Protein AF-A0A3D9C1T2-F1 (afdb_monomer_lite)

Radius of gyration: 15.97 Å; chains: 1; bounding box: 29×22×56 Å

pLDDT: mean 87.57, std 9.27, range [46.09, 96.06]

Foldseek 3Di:
DDCDPVNLVVQQVVQDDPPQDLLSSLLSCVVVVDDLVSSLVSCCVPVVVPDPSVRSNVSSQCRVSPVVSNVVSVVVVVVVVVVVVVVVVD

Structure (mmCIF, N/CA/C/O backbone):
data_AF-A0A3D9C1T2-F1
#
_entry.id   AF-A0A3D9C1T2-F1
#
loop_
_atom_site.group_PDB
_atom_site.id
_atom_site.type_symbol
_atom_site.label_atom_id
_atom_site.label_alt_id
_atom_site.label_comp_id
_atom_site.label_asym_id
_atom_site.label_entity_id
_atom_site.label_seq_id
_atom_site.pdbx_PDB_ins_code
_atom_site.Cartn_x
_atom_site.Cartn_y
_atom_site.Cartn_z
_atom_site.occupancy
_atom_site.B_iso_or_equiv
_atom_site.auth_seq_id
_atom_site.auth_comp_id
_atom_site.auth_asym_id
_atom_site.auth_atom_id
_atom_site.pdbx_PDB_model_num
ATOM 1 N N . MET A 1 1 ? 9.584 -11.382 19.705 1.00 55.72 1 MET A N 1
ATOM 2 C CA . MET A 1 1 ? 8.117 -11.440 19.842 1.00 55.72 1 MET A CA 1
ATOM 3 C C . MET A 1 1 ? 7.595 -11.764 18.457 1.00 55.72 1 MET A C 1
ATOM 5 O O . MET A 1 1 ? 7.886 -10.995 17.548 1.00 55.72 1 MET A O 1
ATOM 9 N N . GLU A 1 2 ? 6.996 -12.936 18.250 1.00 73.06 2 GLU A N 1
ATOM 10 C CA . GLU A 1 2 ? 6.391 -13.258 16.950 1.00 73.06 2 GLU A CA 1
ATOM 11 C C . GLU A 1 2 ? 5.193 -12.333 16.716 1.00 73.06 2 GLU A C 1
ATOM 13 O O . GLU A 1 2 ? 4.382 -12.127 17.619 1.00 73.06 2 GLU A O 1
ATOM 18 N N . ARG A 1 3 ? 5.119 -11.730 15.525 1.00 83.62 3 ARG A N 1
ATOM 19 C CA . ARG A 1 3 ? 3.970 -10.921 15.107 1.00 83.62 3 ARG A CA 1
ATOM 20 C C . ARG A 1 3 ? 2.823 -11.881 14.786 1.00 83.62 3 ARG A C 1
ATOM 22 O O . ARG A 1 3 ? 2.915 -12.636 13.824 1.00 83.62 3 ARG A O 1
ATOM 29 N N . ASN A 1 4 ? 1.789 -11.882 15.621 1.00 86.56 4 ASN A N 1
ATOM 30 C CA . ASN A 1 4 ? 0.601 -12.727 15.486 1.00 86.56 4 ASN A CA 1
ATOM 31 C C . ASN A 1 4 ? -0.606 -11.915 14.973 1.00 86.56 4 ASN A C 1
ATOM 33 O O . ASN A 1 4 ? -0.512 -10.706 14.764 1.00 86.56 4 ASN A O 1
ATOM 37 N N . ASP A 1 5 ? -1.750 -12.570 14.768 1.00 86.50 5 ASP A N 1
ATOM 38 C CA . ASP A 1 5 ? -2.957 -11.912 14.246 1.00 86.50 5 ASP A CA 1
ATOM 39 C C . ASP A 1 5 ? -3.454 -10.754 15.125 1.00 86.50 5 ASP A C 1
ATOM 41 O O . ASP A 1 5 ? -3.850 -9.717 14.595 1.00 86.50 5 ASP A O 1
ATOM 45 N N . GLU A 1 6 ? -3.382 -10.899 16.450 1.00 89.19 6 GLU A N 1
ATOM 46 C CA . GLU A 1 6 ? -3.785 -9.858 17.407 1.00 89.19 6 GLU A CA 1
ATOM 47 C C . GLU A 1 6 ? -2.917 -8.601 17.280 1.00 89.19 6 GLU A C 1
ATOM 49 O O . GLU A 1 6 ? -3.424 -7.477 17.306 1.00 89.19 6 GLU A O 1
ATOM 54 N N . TYR A 1 7 ? -1.606 -8.781 17.088 1.00 89.94 7 TYR A N 1
ATOM 55 C CA . TYR A 1 7 ? -0.695 -7.679 16.806 1.00 89.94 7 TYR A CA 1
ATOM 56 C C . TYR A 1 7 ? -1.119 -6.926 15.540 1.00 89.94 7 TYR A C 1
ATOM 58 O O . TYR A 1 7 ? -1.260 -5.703 15.573 1.00 89.94 7 TYR A O 1
ATOM 66 N N . PHE A 1 8 ? -1.371 -7.642 14.443 1.00 89.12 8 PHE A N 1
ATOM 67 C CA . PHE A 1 8 ? -1.760 -7.023 13.178 1.00 89.12 8 PHE A CA 1
ATOM 68 C C . PHE A 1 8 ? -3.085 -6.258 13.268 1.00 89.12 8 PHE A C 1
ATOM 70 O O . PHE A 1 8 ? -3.171 -5.143 12.751 1.00 89.12 8 PHE A O 1
ATOM 77 N N . ASP A 1 9 ? -4.087 -6.809 13.957 1.00 90.00 9 ASP A N 1
ATOM 78 C CA . ASP A 1 9 ? -5.359 -6.112 14.169 1.00 90.00 9 ASP A CA 1
ATOM 79 C C . ASP A 1 9 ? -5.168 -4.835 14.997 1.00 90.00 9 ASP A C 1
ATOM 81 O O . ASP A 1 9 ? -5.655 -3.776 14.605 1.00 90.00 9 ASP A O 1
ATOM 85 N N . SER A 1 10 ? -4.376 -4.892 16.076 1.00 90.38 10 SER A N 1
ATOM 86 C CA . SER A 1 10 ? -4.096 -3.707 16.899 1.00 90.38 10 SER A CA 1
ATOM 87 C C . SER A 1 10 ? -3.382 -2.591 16.128 1.00 90.38 10 SER A C 1
ATOM 89 O O . SER A 1 10 ? -3.689 -1.413 16.314 1.00 90.38 10 SER A O 1
ATOM 91 N N . VAL A 1 11 ? -2.455 -2.949 15.230 1.00 89.00 11 VAL A N 1
ATOM 92 C CA . VAL A 1 11 ? -1.777 -1.986 14.355 1.00 89.00 11 VAL A CA 1
ATOM 93 C C . VAL A 1 11 ? -2.783 -1.354 13.404 1.00 89.00 11 VAL A C 1
ATOM 95 O O . VAL A 1 11 ? -2.806 -0.132 13.284 1.00 89.00 11 VAL A O 1
ATOM 98 N N . PHE A 1 12 ? -3.627 -2.161 12.755 1.00 88.56 12 PHE A N 1
ATOM 99 C CA . PHE A 1 12 ? -4.618 -1.657 11.808 1.00 88.56 12 PHE A CA 1
ATOM 100 C C . PHE A 1 12 ? -5.585 -0.675 12.469 1.00 88.56 12 PHE A C 1
ATOM 102 O O . PHE A 1 12 ? -5.773 0.430 11.967 1.00 88.56 12 PHE A O 1
ATOM 109 N N . ASP A 1 13 ? -6.146 -1.048 13.618 1.00 89.75 13 ASP A N 1
ATOM 110 C CA . ASP A 1 13 ? -7.127 -0.230 14.334 1.00 89.75 13 ASP A CA 1
ATOM 111 C C . ASP A 1 13 ? -6.516 1.075 14.875 1.00 89.75 13 ASP A C 1
ATOM 113 O O . ASP A 1 13 ? -7.215 2.076 15.021 1.00 89.75 13 ASP A O 1
ATOM 117 N N . LYS A 1 14 ? -5.199 1.101 15.125 1.00 88.81 14 LYS A N 1
ATOM 118 C CA . LYS A 1 14 ? -4.465 2.319 15.497 1.00 88.81 14 LYS A CA 1
ATOM 119 C C . LYS A 1 14 ? -4.334 3.302 14.331 1.00 88.81 14 LYS A C 1
ATOM 121 O O . LYS A 1 14 ? -4.365 4.511 14.556 1.00 88.81 14 LYS A O 1
ATOM 126 N N . VAL A 1 15 ? -4.113 2.804 13.112 1.00 88.50 15 VAL A N 1
ATOM 127 C CA . VAL A 1 15 ? -3.718 3.645 11.967 1.00 88.50 15 VAL A CA 1
ATOM 128 C C . VAL A 1 15 ? -4.832 3.928 10.968 1.00 88.50 15 VAL A C 1
ATOM 130 O O . VAL A 1 15 ? -4.696 4.860 10.175 1.00 88.50 15 VAL A O 1
ATOM 133 N N . TYR A 1 16 ? -5.894 3.123 10.965 1.00 84.38 16 TYR A N 1
ATOM 134 C CA . TYR A 1 16 ? -6.984 3.225 10.006 1.00 84.38 16 TYR A CA 1
ATOM 135 C C . TYR A 1 16 ? -8.216 3.883 10.628 1.00 84.38 16 TYR A C 1
ATOM 137 O O . TYR A 1 16 ? -8.812 3.374 11.576 1.00 84.38 16 TYR A O 1
ATOM 145 N N . THR A 1 17 ? -8.649 4.986 10.026 1.00 82.19 17 THR A N 1
ATOM 146 C CA . THR A 1 17 ? -9.976 5.576 10.234 1.00 82.19 17 THR A CA 1
ATOM 147 C C . THR A 1 17 ? -10.769 5.527 8.927 1.00 82.19 17 THR A C 1
ATOM 149 O O . THR A 1 17 ? -10.188 5.403 7.850 1.00 82.19 17 THR A O 1
ATOM 152 N N . THR A 1 18 ? -12.097 5.667 8.979 1.00 71.69 18 THR A N 1
ATOM 153 C CA . THR A 1 18 ? -12.958 5.664 7.774 1.00 71.69 18 THR A CA 1
ATOM 154 C C . THR A 1 18 ? -12.631 6.766 6.761 1.00 71.69 18 THR A C 1
ATOM 156 O O . THR A 1 18 ? -13.029 6.660 5.607 1.00 71.69 18 THR A O 1
ATOM 159 N N . GLU A 1 19 ? -11.906 7.807 7.171 1.00 77.25 19 GLU A N 1
ATOM 160 C CA . GLU A 1 19 ? -11.459 8.913 6.310 1.00 77.25 19 GLU A CA 1
ATOM 161 C C . GLU A 1 19 ? -10.043 8.698 5.742 1.00 77.25 19 GLU A C 1
ATOM 163 O O . GLU A 1 19 ? -9.560 9.502 4.949 1.00 77.25 19 GLU A O 1
ATOM 168 N N . THR A 1 20 ? -9.357 7.621 6.137 1.00 82.25 20 THR A N 1
ATOM 169 C CA . THR A 1 20 ? -7.976 7.347 5.719 1.00 82.25 20 THR A CA 1
ATOM 170 C C . THR A 1 20 ? -7.945 6.842 4.275 1.00 82.25 20 THR A C 1
ATOM 172 O O . THR A 1 20 ? -8.509 5.790 3.965 1.00 82.25 20 THR A O 1
ATOM 175 N N . SER A 1 21 ? -7.254 7.566 3.387 1.00 90.94 21 SER A N 1
ATOM 176 C CA . SER A 1 21 ? -6.994 7.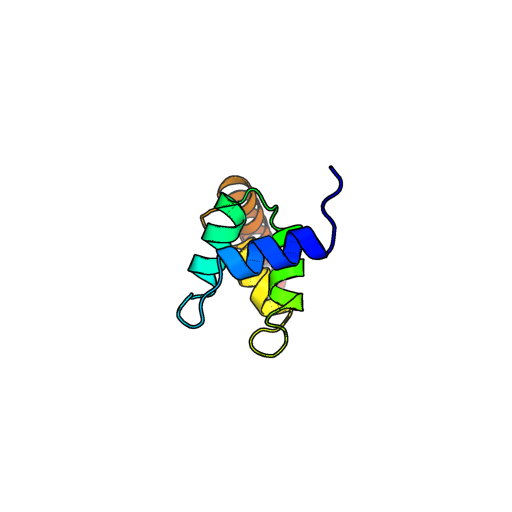102 2.019 1.00 90.94 21 SER A CA 1
ATOM 177 C C . SER A 1 21 ? -6.055 5.890 2.011 1.00 90.94 21 SER A C 1
ATOM 179 O O . SER A 1 21 ? -5.292 5.672 2.954 1.00 90.94 21 SER A O 1
ATOM 181 N N . LEU A 1 22 ? -6.072 5.102 0.932 1.00 91.31 22 LEU A N 1
ATOM 182 C CA . LEU A 1 22 ? -5.206 3.925 0.822 1.00 91.31 22 LEU A CA 1
ATOM 183 C C . LEU A 1 22 ? -3.710 4.291 0.871 1.00 91.31 22 LEU A C 1
ATOM 185 O O . LEU A 1 22 ? -2.944 3.605 1.545 1.00 91.31 22 LEU A O 1
ATOM 189 N 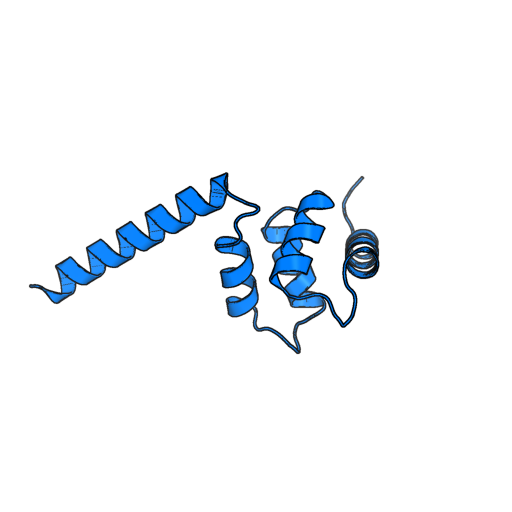N . ASP A 1 23 ? -3.312 5.399 0.240 1.00 92.00 23 ASP A N 1
ATOM 190 C CA . ASP A 1 23 ? -1.932 5.906 0.285 1.00 92.00 23 ASP A CA 1
ATOM 191 C C . ASP A 1 23 ? -1.512 6.274 1.713 1.00 92.00 23 ASP A C 1
ATOM 193 O O . ASP A 1 23 ? -0.434 5.904 2.181 1.00 92.00 23 ASP A O 1
ATOM 197 N N . GLN A 1 24 ? -2.395 6.954 2.448 1.00 92.88 24 GLN A N 1
ATOM 198 C CA . GLN A 1 24 ? -2.108 7.377 3.813 1.00 92.88 24 GLN A CA 1
ATOM 199 C C . GLN A 1 24 ? -2.069 6.195 4.787 1.00 92.88 24 GLN A C 1
ATOM 201 O O . GLN A 1 24 ? -1.232 6.161 5.691 1.00 92.88 24 GLN A O 1
ATOM 206 N N . LEU A 1 25 ? -2.921 5.189 4.572 1.00 94.88 25 LEU A N 1
ATOM 207 C CA . LEU A 1 25 ? -2.863 3.924 5.298 1.00 94.88 25 LEU A CA 1
ATOM 208 C C . LEU A 1 25 ? -1.514 3.229 5.078 1.00 94.88 25 LEU A C 1
ATOM 210 O O . LEU A 1 25 ? -0.867 2.824 6.041 1.00 94.88 25 LEU A O 1
ATOM 214 N N . ILE A 1 26 ? -1.068 3.133 3.826 1.00 95.31 26 ILE A N 1
ATOM 215 C CA . ILE A 1 26 ? 0.219 2.541 3.450 1.00 95.31 26 ILE A CA 1
ATOM 216 C C . ILE A 1 26 ? 1.389 3.240 4.157 1.00 95.31 26 ILE A C 1
ATOM 218 O O . ILE A 1 26 ? 2.232 2.573 4.766 1.00 95.31 26 ILE A O 1
ATOM 222 N N . GLU A 1 27 ? 1.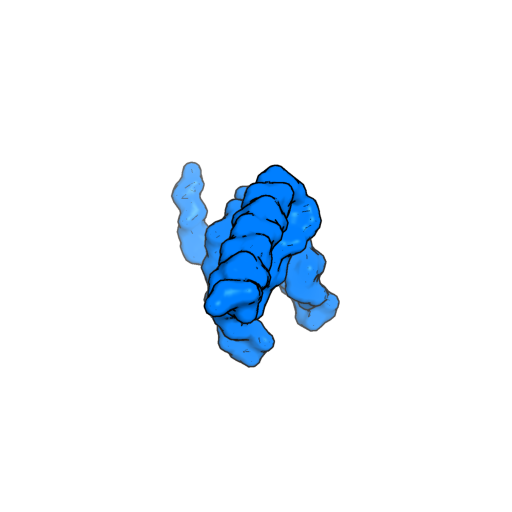416 4.573 4.146 1.00 94.44 27 GLU A N 1
ATOM 223 C CA . GLU A 1 27 ? 2.448 5.331 4.854 1.00 94.44 27 GLU A CA 1
ATOM 224 C C . GLU A 1 27 ? 2.434 5.065 6.360 1.00 94.44 27 GLU A C 1
ATOM 226 O O . GLU A 1 27 ? 3.491 4.904 6.977 1.00 94.44 27 GLU A O 1
ATOM 231 N N . ASN A 1 28 ? 1.247 5.021 6.968 1.00 94.44 28 ASN A N 1
ATOM 232 C CA . ASN A 1 28 ? 1.121 4.780 8.399 1.00 94.44 28 ASN A CA 1
ATOM 233 C C . ASN A 1 28 ? 1.594 3.368 8.775 1.00 94.44 28 ASN A C 1
ATOM 235 O O . ASN A 1 28 ? 2.319 3.217 9.755 1.00 94.44 28 ASN A O 1
ATOM 239 N N . LEU A 1 29 ? 1.289 2.347 7.970 1.00 95.12 29 LEU A N 1
ATOM 240 C CA . LEU A 1 29 ? 1.776 0.981 8.198 1.00 95.12 29 LEU A CA 1
ATOM 241 C C . LEU A 1 29 ? 3.305 0.892 8.106 1.00 95.12 29 LEU A C 1
ATOM 243 O O . LEU A 1 29 ? 3.943 0.235 8.932 1.00 95.12 29 LEU A O 1
ATOM 247 N N . LYS A 1 30 ? 3.920 1.614 7.161 1.00 94.62 30 LYS A N 1
ATOM 248 C CA . LYS A 1 30 ? 5.382 1.723 7.095 1.00 94.62 30 LYS A CA 1
ATOM 249 C C . LYS A 1 30 ? 5.957 2.408 8.339 1.00 94.62 30 LYS A C 1
ATOM 251 O O . LYS A 1 30 ? 6.970 1.940 8.862 1.00 94.62 30 LYS A O 1
ATOM 256 N N . LYS A 1 31 ? 5.322 3.472 8.843 1.00 94.62 31 LYS A N 1
ATOM 257 C CA . LYS A 1 31 ? 5.737 4.156 10.088 1.00 94.62 31 LYS A CA 1
ATOM 258 C C . LYS A 1 31 ? 5.653 3.238 11.312 1.00 94.62 31 LYS A C 1
ATOM 260 O O . LYS A 1 31 ? 6.510 3.329 12.184 1.00 94.62 31 LYS A O 1
ATOM 265 N N . GLU A 1 32 ? 4.699 2.309 11.338 1.00 94.19 32 GLU A N 1
ATOM 266 C CA . GLU A 1 32 ? 4.599 1.258 12.366 1.00 94.19 32 GLU A CA 1
ATOM 267 C C . GLU A 1 32 ? 5.615 0.110 12.177 1.00 94.19 32 GLU A C 1
ATOM 269 O O . GLU A 1 32 ? 5.666 -0.828 12.974 1.00 94.19 32 GLU A O 1
ATOM 274 N N . GLY A 1 33 ? 6.466 0.176 11.149 1.00 93.81 33 GLY A N 1
ATOM 275 C CA . GLY A 1 33 ? 7.551 -0.779 10.929 1.00 93.81 33 GLY A CA 1
ATOM 276 C C . GLY A 1 33 ? 7.116 -2.076 10.246 1.00 93.81 33 GLY A C 1
ATOM 277 O O . GLY A 1 33 ? 7.784 -3.105 10.410 1.00 93.81 33 GLY A O 1
ATOM 278 N N . LEU A 1 34 ? 6.009 -2.053 9.498 1.00 94.44 34 LEU A N 1
ATOM 279 C CA . LEU A 1 34 ? 5.599 -3.177 8.659 1.00 94.44 34 LEU A CA 1
ATOM 280 C C . LEU A 1 34 ? 6.350 -3.162 7.321 1.00 94.44 34 LEU A C 1
ATOM 282 O O . LEU A 1 34 ? 6.669 -2.117 6.741 1.00 94.44 34 LEU A O 1
ATOM 286 N N . SER A 1 35 ? 6.630 -4.361 6.820 1.00 94.31 35 SER A N 1
ATOM 287 C CA . SER A 1 35 ? 7.117 -4.589 5.461 1.00 94.31 35 SER A CA 1
ATOM 288 C C . SER A 1 35 ? 5.997 -4.420 4.424 1.00 94.31 35 SER A C 1
ATOM 290 O O . SER A 1 35 ? 4.812 -4.359 4.764 1.00 94.31 35 SER A O 1
ATOM 292 N N . GLN A 1 36 ? 6.361 -4.380 3.137 1.00 94.19 36 GLN A N 1
ATOM 293 C CA . GLN A 1 36 ? 5.390 -4.363 2.034 1.00 94.19 36 GLN A CA 1
ATOM 294 C C . GLN A 1 36 ? 4.468 -5.592 2.065 1.00 94.19 36 GLN A C 1
ATOM 296 O O . GLN A 1 36 ? 3.259 -5.452 1.904 1.00 94.19 36 GLN A O 1
ATOM 301 N N . GLY A 1 37 ? 5.020 -6.783 2.328 1.00 94.00 37 GLY A N 1
ATOM 302 C CA . GLY A 1 37 ? 4.249 -8.028 2.399 1.00 94.00 37 GLY A CA 1
ATOM 303 C C . GLY A 1 37 ? 3.259 -8.052 3.564 1.00 94.00 37 GLY A C 1
ATOM 304 O O . GLY A 1 37 ? 2.095 -8.399 3.378 1.00 94.00 37 GLY A O 1
ATOM 305 N N . GLU A 1 38 ? 3.687 -7.616 4.750 1.00 95.12 38 GLU A N 1
ATOM 306 C CA . GLU A 1 38 ? 2.809 -7.516 5.926 1.00 95.12 38 GLU A CA 1
ATOM 307 C C . GLU A 1 38 ? 1.703 -6.478 5.721 1.00 95.12 38 GLU A C 1
ATOM 309 O O . GLU A 1 38 ? 0.545 -6.729 6.051 1.00 95.12 38 GLU A O 1
ATOM 314 N N . SER A 1 39 ? 2.044 -5.333 5.125 1.00 96.06 39 SER A N 1
ATOM 315 C CA . SER A 1 39 ? 1.073 -4.283 4.803 1.00 96.06 39 SER A CA 1
ATOM 316 C C . SER A 1 39 ? 0.046 -4.779 3.781 1.00 96.06 39 SER A C 1
ATOM 318 O O . SER A 1 39 ? -1.151 -4.550 3.943 1.00 96.06 39 SER A O 1
ATOM 320 N 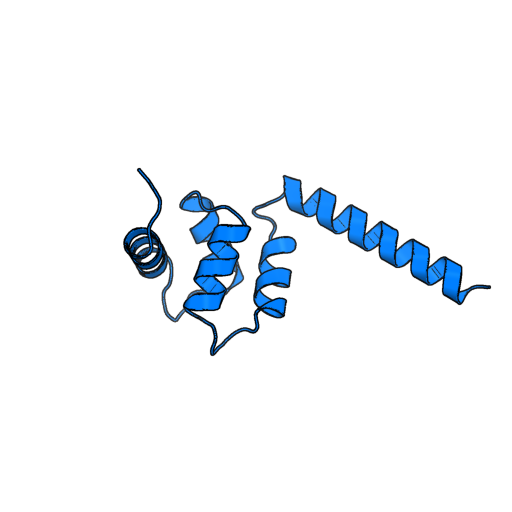N . HIS A 1 40 ? 0.495 -5.520 2.763 1.00 95.69 40 HIS A N 1
ATOM 321 C CA . HIS A 1 40 ? -0.372 -6.112 1.743 1.00 95.69 40 HIS A CA 1
ATOM 322 C C . HIS A 1 40 ? -1.356 -7.107 2.350 1.00 95.69 40 HIS A C 1
ATOM 324 O O . HIS A 1 40 ? -2.563 -6.997 2.115 1.00 95.69 40 HIS A O 1
ATOM 330 N N . PHE A 1 41 ? -0.845 -8.032 3.165 1.00 93.88 41 PHE A N 1
ATOM 331 C CA . PHE A 1 41 ? -1.653 -9.015 3.876 1.00 93.88 41 PHE A CA 1
ATOM 332 C C . PHE A 1 41 ? -2.727 -8.334 4.728 1.00 93.88 41 PHE A C 1
ATOM 334 O O . PHE A 1 41 ? -3.907 -8.679 4.635 1.00 93.88 41 PHE A O 1
ATOM 341 N N . LEU A 1 42 ? -2.333 -7.328 5.511 1.00 94.06 42 LEU A N 1
ATOM 342 C CA . LEU A 1 42 ? -3.226 -6.643 6.435 1.00 94.06 42 LEU A CA 1
ATOM 343 C C . LEU A 1 42 ? -4.344 -5.880 5.714 1.00 94.06 42 LEU A C 1
ATOM 345 O O . LEU A 1 42 ? -5.520 -6.044 6.047 1.00 94.06 42 LEU A O 1
ATOM 349 N N . ILE A 1 43 ? -3.992 -5.100 4.688 1.00 94.50 43 ILE A N 1
ATOM 350 C CA . ILE A 1 43 ? -4.959 -4.349 3.879 1.00 94.50 43 ILE A CA 1
ATOM 351 C C . ILE A 1 43 ? -5.895 -5.312 3.147 1.00 94.50 43 ILE A C 1
ATOM 353 O O . ILE A 1 43 ? -7.113 -5.164 3.232 1.00 94.50 43 ILE A O 1
ATOM 357 N N . SER A 1 44 ? -5.354 -6.338 2.486 1.00 94.06 44 SER A N 1
ATOM 358 C CA . SER A 1 44 ? -6.158 -7.320 1.748 1.00 94.06 44 SER A CA 1
ATOM 359 C C . SER A 1 44 ? -7.106 -8.090 2.663 1.00 94.06 44 SER A C 1
ATOM 361 O O . SER A 1 44 ? -8.200 -8.449 2.244 1.00 94.06 44 SER A O 1
ATOM 363 N N . ARG A 1 45 ? -6.729 -8.326 3.925 1.00 91.81 45 ARG A N 1
ATOM 364 C CA . ARG A 1 45 ? -7.595 -8.975 4.915 1.00 91.81 45 ARG A CA 1
ATOM 365 C C . ARG A 1 45 ? -8.723 -8.057 5.381 1.00 91.81 45 ARG A C 1
ATOM 367 O O . ARG A 1 45 ? -9.880 -8.478 5.401 1.00 91.81 45 ARG A O 1
ATOM 374 N N . ARG A 1 46 ? -8.394 -6.822 5.770 1.00 93.25 46 ARG A N 1
ATOM 375 C CA . ARG A 1 46 ? -9.336 -5.885 6.409 1.00 93.25 46 ARG A CA 1
ATOM 376 C C . ARG A 1 46 ? -10.229 -5.158 5.404 1.00 93.25 46 ARG A C 1
ATOM 378 O O . ARG A 1 46 ? -11.385 -4.888 5.714 1.00 93.25 46 ARG A O 1
ATOM 385 N N . LEU A 1 47 ? -9.735 -4.904 4.193 1.00 92.31 47 LEU A N 1
ATOM 386 C CA . LEU A 1 47 ? -10.408 -4.114 3.156 1.00 92.31 47 LEU A CA 1
ATOM 387 C C . LEU A 1 47 ? -10.772 -4.928 1.902 1.00 92.31 47 LEU A C 1
ATOM 389 O O . LEU A 1 47 ? -11.019 -4.350 0.846 1.00 92.31 47 LEU A O 1
ATOM 393 N N . ARG A 1 48 ? -10.895 -6.261 2.013 1.00 89.00 48 ARG A N 1
ATOM 394 C CA . ARG A 1 48 ? -11.253 -7.171 0.899 1.00 89.00 48 ARG A CA 1
ATOM 395 C C . ARG A 1 48 ? -12.532 -6.820 0.127 1.00 89.00 48 ARG A C 1
ATOM 397 O O . ARG A 1 48 ? -12.735 -7.321 -0.970 1.00 89.00 48 ARG A O 1
ATOM 404 N N . GLY A 1 49 ? -13.435 -6.048 0.734 1.00 89.44 49 GLY A N 1
ATOM 405 C CA . GLY A 1 49 ? -14.679 -5.593 0.103 1.00 89.44 49 GLY A CA 1
ATOM 406 C C . GLY A 1 49 ? -14.564 -4.240 -0.604 1.00 89.44 49 GLY A C 1
ATOM 407 O O . GLY A 1 49 ? -15.520 -3.823 -1.245 1.00 89.44 49 GLY A O 1
ATOM 408 N N . GLN A 1 50 ? -13.430 -3.551 -0.457 1.00 91.75 50 GLN A N 1
ATOM 409 C CA . GLN A 1 50 ? -13.167 -2.229 -1.033 1.00 91.75 50 GLN A CA 1
ATOM 410 C C . GLN A 1 50 ? -12.081 -2.283 -2.112 1.00 91.75 50 GLN A C 1
ATOM 412 O O . GLN A 1 50 ? -12.179 -1.557 -3.093 1.00 91.75 50 GLN A O 1
ATOM 417 N N . TYR A 1 51 ? -11.078 -3.152 -1.944 1.00 92.19 51 TYR A N 1
ATOM 418 C CA . TYR A 1 51 ? -9.958 -3.291 -2.873 1.00 92.19 51 TYR A CA 1
ATOM 419 C C . TYR A 1 51 ? -9.686 -4.760 -3.187 1.00 92.19 51 TYR A C 1
ATOM 421 O O . TYR A 1 51 ? -9.718 -5.625 -2.306 1.00 92.19 51 TYR A O 1
ATOM 429 N N . SER A 1 52 ? -9.362 -5.041 -4.445 1.00 94.12 52 SER A N 1
ATOM 430 C CA . SER A 1 52 ? -8.850 -6.340 -4.868 1.00 94.12 52 SER A CA 1
ATOM 431 C C . SER A 1 52 ? -7.390 -6.534 -4.449 1.00 94.12 52 SER A C 1
ATOM 433 O O . SER A 1 52 ? -6.631 -5.584 -4.253 1.00 94.12 52 SER A O 1
ATOM 435 N N . PHE A 1 53 ? -6.963 -7.796 -4.384 1.00 91.69 53 PHE A N 1
ATOM 436 C CA . PHE A 1 53 ? -5.572 -8.166 -4.106 1.00 91.69 53 PHE A CA 1
ATOM 437 C C . PHE A 1 53 ? -4.576 -7.449 -5.037 1.00 91.69 53 PHE A C 1
ATOM 439 O O . PHE A 1 53 ? -3.521 -6.987 -4.590 1.00 91.69 53 PHE A O 1
ATOM 446 N N . TRP A 1 54 ? -4.918 -7.359 -6.328 1.00 92.31 54 TRP A N 1
ATOM 447 C CA . TRP A 1 54 ? -4.088 -6.732 -7.356 1.00 92.31 54 TRP A CA 1
ATOM 448 C C . TRP A 1 54 ? -4.008 -5.217 -7.200 1.00 92.31 54 TRP A C 1
ATOM 450 O O . TRP A 1 54 ? -2.919 -4.662 -7.334 1.00 92.31 54 TRP A O 1
ATOM 460 N N . GLU A 1 55 ? -5.120 -4.558 -6.869 1.00 93.00 55 GLU A N 1
ATOM 461 C CA . GLU A 1 55 ? -5.123 -3.123 -6.574 1.00 93.00 55 GLU A CA 1
ATOM 462 C C . GLU A 1 55 ? -4.220 -2.826 -5.378 1.00 93.00 55 GLU A C 1
ATOM 464 O O . GLU A 1 55 ? -3.283 -2.042 -5.508 1.00 93.00 55 GLU A O 1
ATOM 469 N N . VAL A 1 56 ? -4.400 -3.529 -4.253 1.00 94.50 56 VAL A N 1
ATOM 470 C CA . VAL A 1 56 ? -3.555 -3.350 -3.058 1.00 94.50 56 VAL A CA 1
ATOM 471 C C . VAL A 1 56 ? -2.077 -3.580 -3.380 1.00 94.50 56 VAL A C 1
ATOM 473 O O . VAL A 1 56 ? -1.222 -2.803 -2.954 1.00 94.50 56 VAL A O 1
ATOM 476 N N . ARG A 1 57 ? -1.760 -4.620 -4.169 1.00 93.44 57 ARG A N 1
ATOM 477 C CA . ARG A 1 57 ? -0.387 -4.893 -4.620 1.00 93.44 57 ARG A CA 1
ATOM 478 C C . ARG A 1 57 ? 0.182 -3.708 -5.387 1.00 93.44 57 ARG A C 1
ATOM 480 O O . ARG A 1 57 ? 1.289 -3.287 -5.072 1.00 93.44 57 ARG A O 1
ATOM 487 N N . ARG A 1 58 ? -0.558 -3.173 -6.359 1.00 91.88 58 ARG A N 1
ATOM 488 C CA . ARG A 1 58 ? -0.111 -2.038 -7.175 1.00 91.88 58 ARG A CA 1
ATOM 489 C C . ARG A 1 58 ? 0.191 -0.820 -6.305 1.00 91.88 58 ARG A C 1
ATOM 491 O O . ARG A 1 58 ? 1.280 -0.269 -6.400 1.00 91.88 58 ARG A O 1
ATOM 498 N N . TYR A 1 59 ? -0.731 -0.455 -5.417 1.00 93.25 59 TYR A N 1
ATOM 499 C CA . TYR A 1 59 ? -0.534 0.674 -4.508 1.00 93.25 59 TYR A CA 1
ATOM 500 C C . TYR A 1 59 ? 0.711 0.496 -3.632 1.00 93.25 59 TYR A C 1
ATOM 502 O O . TYR A 1 59 ? 1.511 1.416 -3.517 1.00 93.25 59 TYR A O 1
ATOM 510 N N . ILE A 1 60 ? 0.928 -0.697 -3.071 1.00 93.69 60 ILE A N 1
ATOM 511 C CA . ILE A 1 60 ? 2.081 -0.954 -2.198 1.00 93.69 60 ILE A CA 1
ATOM 512 C C . ILE A 1 60 ? 3.413 -0.958 -2.952 1.00 93.69 60 ILE A C 1
ATOM 514 O O . ILE A 1 60 ? 4.394 -0.383 -2.486 1.00 93.69 60 ILE A O 1
ATOM 518 N N . VAL A 1 61 ? 3.470 -1.633 -4.100 1.00 91.12 61 VAL A N 1
ATOM 519 C CA . VAL A 1 61 ? 4.697 -1.791 -4.899 1.00 91.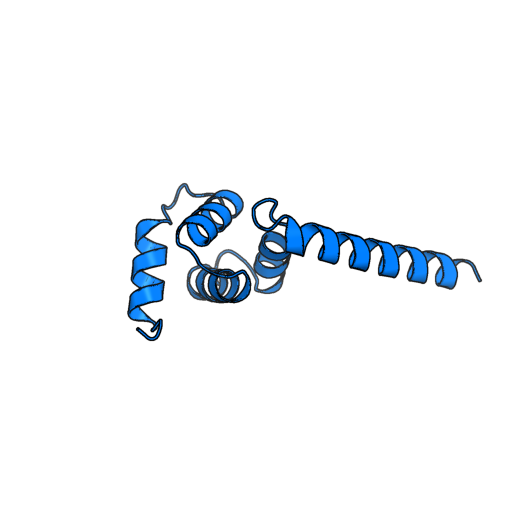12 61 VAL A CA 1
ATOM 520 C C . VAL A 1 61 ? 5.208 -0.437 -5.389 1.00 91.12 61 VAL A C 1
ATOM 522 O O . VAL A 1 61 ? 6.422 -0.228 -5.429 1.00 91.12 61 VAL A O 1
ATOM 525 N N . HIS A 1 62 ? 4.293 0.487 -5.693 1.00 89.94 62 HIS A N 1
ATOM 526 C CA . HIS A 1 62 ? 4.628 1.809 -6.213 1.00 89.94 62 HIS A CA 1
ATOM 527 C C . HIS A 1 62 ? 4.573 2.936 -5.168 1.00 89.94 62 HIS A C 1
ATOM 529 O O . HIS A 1 62 ? 4.722 4.103 -5.531 1.00 89.94 62 HIS A O 1
ATOM 535 N N . ALA A 1 63 ? 4.373 2.637 -3.878 1.00 93.38 63 ALA A N 1
ATOM 536 C CA . ALA A 1 63 ? 4.260 3.700 -2.883 1.00 93.38 63 ALA A CA 1
ATOM 537 C C . ALA A 1 63 ? 5.625 4.381 -2.625 1.00 93.38 63 ALA A C 1
ATOM 539 O O . ALA A 1 63 ? 6.608 3.692 -2.322 1.00 93.38 63 ALA A O 1
ATOM 540 N N . PRO A 1 64 ? 5.699 5.728 -2.638 1.00 92.25 64 PRO A N 1
ATOM 541 C CA . PRO A 1 64 ? 6.947 6.472 -2.425 1.00 92.25 64 PRO A CA 1
ATOM 542 C C . PRO A 1 64 ? 7.656 6.187 -1.095 1.00 92.25 64 PRO A C 1
ATOM 544 O O . PRO A 1 64 ? 8.875 6.326 -1.001 1.00 92.25 64 PRO A O 1
ATOM 547 N N . CYS A 1 65 ? 6.919 5.759 -0.064 1.00 92.12 65 CYS A N 1
ATOM 548 C CA . CYS A 1 65 ? 7.479 5.439 1.251 1.00 92.12 65 CYS A CA 1
ATOM 549 C C . CYS A 1 65 ? 8.396 4.198 1.262 1.00 92.12 65 CYS A C 1
ATOM 551 O O . CYS A 1 65 ? 9.067 3.944 2.265 1.00 92.12 65 CYS A O 1
ATOM 553 N N . TRP A 1 66 ? 8.456 3.439 0.162 1.00 90.38 66 TRP A N 1
ATOM 554 C CA . TRP A 1 66 ? 9.414 2.352 -0.064 1.00 90.38 66 TRP A CA 1
ATOM 555 C C . TRP A 1 66 ? 10.353 2.675 -1.231 1.00 90.38 66 TRP A C 1
ATOM 557 O O . TRP A 1 66 ? 10.490 1.886 -2.158 1.00 90.38 66 TRP A O 1
ATOM 567 N N . SER A 1 67 ? 11.002 3.840 -1.183 1.00 84.88 67 SER A N 1
ATOM 568 C CA . SER A 1 67 ? 11.852 4.376 -2.258 1.00 84.88 67 SER A CA 1
ATOM 569 C C . SER A 1 67 ? 12.903 3.397 -2.806 1.00 84.88 67 SER A C 1
ATOM 571 O O . SER A 1 67 ? 13.102 3.340 -4.017 1.00 84.88 67 SER A O 1
ATOM 573 N N . GLU A 1 68 ? 13.545 2.601 -1.945 1.00 81.19 68 GLU A N 1
ATOM 574 C CA . GLU A 1 68 ? 14.534 1.592 -2.359 1.00 81.19 68 GLU A CA 1
ATOM 575 C C . GLU A 1 68 ? 13.913 0.502 -3.245 1.00 81.19 68 GLU A C 1
ATOM 577 O O . GLU A 1 68 ? 14.437 0.185 -4.312 1.00 81.19 68 GLU A O 1
ATOM 582 N N . SER A 1 69 ? 12.765 -0.040 -2.833 1.00 84.00 69 SER A N 1
ATOM 583 C CA . SER A 1 69 ? 12.022 -1.044 -3.602 1.00 84.00 69 SER A CA 1
ATOM 584 C C . SER A 1 69 ? 11.348 -0.428 -4.829 1.00 84.00 69 SER A C 1
ATOM 586 O O . SER A 1 69 ? 11.297 -1.058 -5.878 1.00 84.00 69 SER A O 1
ATOM 588 N N . LEU A 1 70 ? 10.878 0.818 -4.728 1.00 82.19 70 LEU A N 1
ATOM 589 C CA . LEU A 1 70 ? 10.241 1.554 -5.819 1.00 82.19 70 LEU A CA 1
ATOM 590 C C . LEU A 1 70 ? 11.180 1.725 -7.016 1.00 82.19 70 LEU A C 1
ATOM 592 O O . LEU A 1 70 ? 10.767 1.501 -8.149 1.00 82.19 70 LEU A O 1
ATOM 596 N N . ALA A 1 71 ? 12.444 2.083 -6.772 1.00 84.06 71 ALA A N 1
ATOM 597 C CA . ALA A 1 71 ? 13.433 2.224 -7.838 1.00 84.06 71 ALA A CA 1
ATOM 598 C C . ALA A 1 71 ? 13.653 0.903 -8.595 1.00 84.06 71 ALA A C 1
ATOM 600 O O . ALA A 1 71 ? 13.721 0.903 -9.821 1.00 84.06 71 ALA A O 1
ATOM 601 N N . GLN A 1 72 ? 13.714 -0.221 -7.874 1.00 86.88 72 GLN A N 1
ATOM 602 C CA . GLN A 1 72 ? 13.837 -1.550 -8.482 1.00 86.88 72 GLN A CA 1
ATOM 603 C C . GLN A 1 72 ? 12.585 -1.936 -9.274 1.00 86.88 72 GLN A C 1
ATOM 605 O O . GLN A 1 72 ? 12.699 -2.450 -10.382 1.00 86.88 72 GLN A O 1
ATOM 610 N N . ASN A 1 73 ? 11.398 -1.661 -8.731 1.00 85.44 73 ASN A N 1
ATOM 611 C CA . ASN A 1 73 ? 10.134 -1.974 -9.395 1.00 85.44 73 ASN A CA 1
ATOM 612 C C . ASN A 1 73 ? 9.978 -1.188 -10.702 1.00 85.44 73 ASN A C 1
ATOM 614 O O . ASN A 1 73 ? 9.649 -1.777 -11.725 1.00 85.44 73 ASN A O 1
ATOM 618 N N . ASN A 1 74 ? 10.285 0.112 -10.690 1.00 85.19 74 ASN A N 1
ATOM 619 C CA . ASN A 1 74 ? 10.231 0.938 -11.897 1.00 85.19 74 ASN A CA 1
ATOM 620 C C . ASN A 1 74 ? 11.236 0.461 -12.957 1.00 85.19 74 ASN A C 1
ATOM 622 O O . ASN A 1 74 ? 10.893 0.401 -14.129 1.00 85.19 74 ASN A O 1
ATOM 626 N N . ALA A 1 75 ? 12.449 0.069 -12.550 1.00 87.75 75 ALA A N 1
ATOM 627 C CA . ALA A 1 75 ? 13.442 -0.464 -13.482 1.00 87.75 75 ALA A CA 1
ATOM 628 C C . ALA A 1 75 ? 12.967 -1.756 -14.174 1.00 87.75 75 ALA A C 1
ATOM 630 O O . ALA A 1 75 ? 13.213 -1.933 -15.365 1.00 87.75 75 ALA A O 1
ATOM 631 N N . LEU A 1 76 ? 12.264 -2.636 -13.450 1.00 88.31 76 LEU A N 1
ATOM 632 C CA . LEU A 1 76 ? 11.656 -3.838 -14.030 1.00 88.31 76 LEU A CA 1
ATOM 633 C C . LEU A 1 76 ? 10.513 -3.495 -14.995 1.00 88.31 76 LEU A C 1
ATOM 635 O O . LEU A 1 76 ? 10.430 -4.079 -16.072 1.00 88.31 76 LEU A O 1
ATOM 639 N N . ASP A 1 77 ? 9.651 -2.541 -14.639 1.00 87.19 77 ASP A N 1
ATOM 640 C CA . ASP A 1 77 ? 8.561 -2.101 -15.518 1.00 87.19 77 ASP A CA 1
ATOM 641 C C . ASP A 1 77 ? 9.088 -1.474 -16.820 1.00 87.19 77 ASP A C 1
ATOM 643 O O . ASP A 1 77 ? 8.543 -1.731 -17.899 1.00 87.19 77 ASP A O 1
ATOM 647 N N . ASP A 1 78 ? 10.175 -0.702 -16.736 1.00 88.00 78 ASP A N 1
ATOM 648 C CA . ASP A 1 78 ? 10.867 -0.143 -17.899 1.00 88.00 78 ASP A CA 1
ATOM 649 C C . ASP A 1 78 ? 11.475 -1.255 -18.772 1.00 88.00 78 ASP A C 1
ATOM 651 O O . ASP A 1 78 ? 11.339 -1.228 -19.996 1.00 88.00 78 ASP A O 1
ATOM 655 N N . GLU A 1 79 ? 12.111 -2.265 -18.165 1.00 91.00 79 GLU A N 1
ATOM 656 C CA . GLU A 1 79 ? 12.652 -3.433 -18.874 1.00 91.00 79 GLU A CA 1
ATOM 657 C C . GLU A 1 79 ? 11.556 -4.183 -19.642 1.00 91.00 79 GLU A C 1
ATOM 659 O O . GLU A 1 79 ? 11.709 -4.436 -20.840 1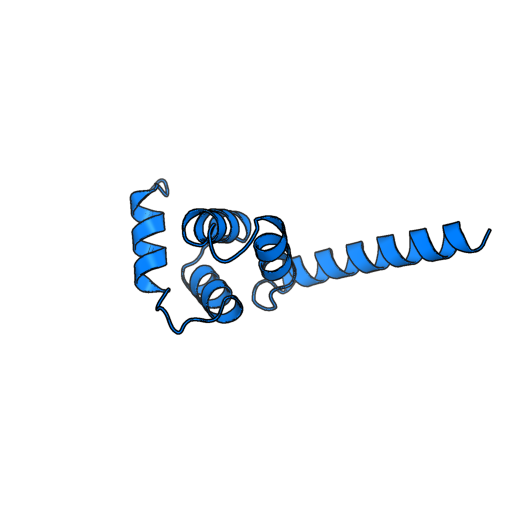.00 91.00 79 GLU A O 1
ATOM 664 N N . PHE A 1 80 ? 10.426 -4.478 -18.990 1.00 87.69 80 PHE A N 1
ATOM 665 C CA . PHE A 1 80 ? 9.296 -5.139 -19.641 1.00 87.69 80 PHE A CA 1
ATOM 666 C C . PHE A 1 80 ? 8.742 -4.300 -20.790 1.00 87.69 80 PHE A C 1
ATOM 668 O O . PHE A 1 80 ? 8.534 -4.822 -21.884 1.00 87.69 80 PHE A O 1
ATOM 675 N N . SER A 1 81 ? 8.543 -2.999 -20.571 1.00 83.94 81 SER A N 1
ATOM 676 C CA . SER A 1 81 ? 8.015 -2.090 -21.593 1.00 83.94 81 SER A CA 1
ATOM 677 C C . SER A 1 81 ? 8.908 -2.054 -22.833 1.00 83.94 81 SER A C 1
ATOM 679 O O . SER A 1 81 ? 8.411 -2.154 -23.954 1.00 83.94 81 SER A O 1
ATOM 681 N N . ASN A 1 82 ? 10.226 -1.976 -22.634 1.00 86.94 82 ASN A N 1
ATOM 682 C CA . ASN A 1 82 ? 11.200 -1.995 -23.723 1.00 86.94 82 ASN A CA 1
ATOM 683 C C . ASN A 1 82 ? 11.205 -3.338 -24.465 1.00 86.94 82 ASN A C 1
ATOM 685 O O . ASN A 1 82 ? 11.284 -3.357 -25.690 1.00 86.94 82 ASN A O 1
ATOM 689 N N . PHE A 1 83 ? 11.108 -4.459 -23.744 1.00 87.00 83 PHE A N 1
ATOM 690 C CA . PHE A 1 83 ? 11.032 -5.785 -24.357 1.00 87.00 83 PHE A CA 1
ATOM 691 C C . PHE A 1 83 ? 9.808 -5.909 -25.276 1.00 87.00 83 PHE A C 1
ATOM 693 O O . PHE A 1 83 ? 9.953 -6.264 -26.442 1.00 87.00 83 PHE A O 1
ATOM 700 N N . PHE A 1 84 ? 8.619 -5.537 -24.794 1.00 77.38 84 PHE A N 1
ATOM 701 C CA . PHE A 1 84 ? 7.390 -5.625 -25.590 1.00 77.38 84 PHE A CA 1
ATOM 702 C C . PHE A 1 84 ? 7.386 -4.684 -26.799 1.00 77.38 84 PHE A C 1
ATOM 704 O O . PHE A 1 84 ? 6.937 -5.082 -27.868 1.00 77.38 84 PHE A O 1
ATOM 711 N N . GLN A 1 85 ? 7.925 -3.468 -26.668 1.00 77.00 85 GLN A N 1
ATOM 712 C CA . GLN A 1 85 ? 8.041 -2.541 -27.802 1.00 77.00 85 GLN A CA 1
ATOM 713 C C . GLN A 1 85 ? 8.961 -3.066 -28.909 1.00 77.00 85 GLN A C 1
ATOM 715 O O . GLN A 1 85 ? 8.705 -2.806 -30.082 1.00 77.00 85 GLN A O 1
ATOM 720 N N . ASN A 1 86 ? 10.020 -3.793 -28.546 1.00 73.06 86 ASN A N 1
ATOM 721 C CA . ASN A 1 86 ? 10.935 -4.385 -29.518 1.00 73.06 86 ASN A CA 1
ATOM 722 C C . ASN A 1 86 ? 10.335 -5.631 -30.193 1.00 73.06 86 ASN A C 1
ATOM 724 O O . ASN A 1 86 ? 10.578 -5.836 -31.374 1.00 73.06 86 ASN A O 1
ATOM 728 N N . GLU A 1 87 ? 9.529 -6.424 -29.482 1.00 68.62 87 GLU A N 1
ATOM 729 C CA . GLU A 1 87 ? 8.857 -7.614 -30.036 1.00 68.62 87 GLU A CA 1
ATOM 730 C C . GLU A 1 87 ? 7.639 -7.275 -30.917 1.00 68.62 87 GLU A C 1
ATOM 732 O O . GLU A 1 87 ? 7.313 -8.033 -31.821 1.00 68.62 87 GLU A O 1
ATOM 737 N N . GLU A 1 88 ? 6.954 -6.148 -30.686 1.00 59.97 88 GLU A N 1
ATOM 738 C CA . GLU A 1 88 ? 5.852 -5.685 -31.555 1.00 59.97 88 GLU A CA 1
ATOM 739 C C . GLU A 1 88 ? 6.338 -4.920 -32.806 1.00 59.97 88 GLU A C 1
ATOM 741 O O . GLU A 1 88 ? 5.527 -4.551 -33.660 1.00 59.97 88 GLU A O 1
ATOM 746 N N . GLY A 1 89 ? 7.645 -4.643 -32.900 1.00 55.19 89 GLY A N 1
ATOM 747 C CA . GLY A 1 89 ? 8.283 -3.909 -33.998 1.00 55.19 89 GLY A CA 1
ATOM 748 C C . GLY A 1 89 ? 8.933 -4.771 -35.093 1.00 55.19 89 GLY A C 1
ATOM 749 O O . GLY A 1 89 ? 9.343 -4.198 -36.106 1.00 55.19 89 GLY A O 1
ATOM 750 N N . ASP A 1 90 ? 9.007 -6.093 -34.900 1.00 46.09 90 ASP A N 1
ATOM 751 C CA . ASP A 1 90 ? 9.468 -7.121 -35.862 1.00 46.09 90 ASP A CA 1
ATOM 752 C C . ASP A 1 90 ? 8.285 -7.935 -36.437 1.00 46.09 90 ASP A C 1
ATOM 754 O O . ASP A 1 90 ? 8.411 -8.447 -37.578 1.00 46.09 90 ASP A O 1
#

Secondary structure (DSSP, 8-state):
----HHHHHHHHHHH--TT--HHHHHHHHHHTT--HHHHHHHHHHHSTTTS-HHHHHHHHHT-GGGHHHHHHHHHHHHHHHHHHHHHS--

Organism: NCBI:txid2258962

Sequence (90 aa):
MERNDEYFDSVFDKVYTTETSLDQLIENLKKEGLSQGESHFLISRRLRGQYSFWEVRRYIVHAPCWSESLAQNNALDDEFSNFFQNEEGD